Protein AF-A0A3M1LBT2-F1 (afdb_monomer)

Foldseek 3Di:
DDDDPVQADDDPVCRVVVVVVPDDDDDLVCQQVDEAEQEALEPVSVVVQVVSVVSNHNYDYDYPDPDSVVSYDPPD

Sequence (76 aa):
MQLDGKVPPGPLAEKWTRYRSTMPLVAPNNKRRLEVIVVGTGLAGASAAASLGELGYQVKCFTFHDSPRRAHSIAA

Solvent-accessible surface area (backbone atoms only — not comparable to full-atom values): 4846 Å² total; per-residue (Å²): 135,86,83,84,78,82,71,68,72,74,59,80,94,49,21,63,65,53,49,63,72,69,51,85,81,88,44,87,90,50,34,60,77,42,75,44,80,39,80,40,41,22,72,68,36,44,50,51,44,50,56,44,37,75,73,45,34,42,63,48,80,42,55,92,53,99,40,54,79,71,36,65,65,94,75,129

Nearest PDB structures (foldseek):
  5unn-assembly1_A  TM=6.620E-01  e=2.437E-01  Sinorhizobium meliloti 1021
  6pr0-assembly1_A  TM=7.110E-01  e=4.464E-01  Salmonella enterica subsp. enterica serovar Typhimurium
  3zgy-assembly1_D  TM=7.228E-01  e=6.682E-01  Streptomyces kanamyceticus
  5vg6-assembly2_B  TM=5.883E-01  e=1.992E-01  Xanthobacter autotrophicus Py2
  4zqb-assembly1_B  TM=5.995E-01  e=4.173E-01  Cereibacter sphaeroides 2.4.1

pLDDT: mean 87.31, std 11.9, range [44.16, 96.81]

Secondary structure (DSSP, 8-state):
------PPSS-HHHHHHHHHHHSPP--HHHHTT-EEEEE--SHHHHHHHHHHHHTT-EEEEE-SSSSGGG---S--

Radius of gyration: 17.1 Å; Cα contacts (8 Å, |Δi|>4): 72; chains: 1; bounding box: 42×32×35 Å

Mean predicted aligned error: 6.96 Å

Structure (mmCIF, N/CA/C/O backbone):
data_AF-A0A3M1LBT2-F1
#
_entry.id   AF-A0A3M1LBT2-F1
#
loop_
_atom_site.group_PDB
_atom_site.id
_atom_site.type_symbol
_atom_site.label_atom_id
_atom_site.label_alt_id
_atom_site.label_comp_id
_atom_site.label_asym_id
_atom_site.label_entity_id
_atom_site.label_seq_id
_atom_site.pdbx_PDB_ins_code
_atom_site.Cartn_x
_atom_site.Cartn_y
_atom_site.Cartn_z
_atom_site.occupancy
_atom_site.B_iso_or_equiv
_atom_site.auth_seq_id
_atom_site.auth_comp_id
_atom_site.auth_asym_id
_atom_site.auth_atom_id
_atom_site.pdbx_PDB_model_num
ATOM 1 N N . MET A 1 1 ? -22.980 11.479 -15.345 1.00 72.94 1 MET A N 1
ATOM 2 C CA . MET A 1 1 ? -22.324 10.577 -14.374 1.00 72.94 1 MET A CA 1
ATOM 3 C C . MET A 1 1 ? -22.142 11.355 -13.080 1.00 72.94 1 MET A C 1
ATOM 5 O O . MET A 1 1 ? -21.491 12.389 -13.124 1.00 72.94 1 MET A O 1
ATOM 9 N N . GLN A 1 2 ? -22.777 10.952 -11.975 1.00 79.44 2 GLN A N 1
ATOM 10 C CA . GLN A 1 2 ? -22.484 11.544 -10.663 1.00 79.44 2 GLN A CA 1
ATOM 11 C C . GLN A 1 2 ? -21.204 10.907 -10.122 1.00 79.44 2 GLN A C 1
ATOM 13 O O . GLN A 1 2 ? -21.077 9.684 -10.124 1.00 79.44 2 GLN A O 1
ATOM 18 N N . LEU A 1 3 ? -20.251 11.737 -9.708 1.00 86.50 3 LEU A N 1
ATOM 19 C CA . LEU A 1 3 ? -19.018 11.289 -9.074 1.00 86.50 3 LEU A CA 1
ATOM 20 C C . LEU A 1 3 ? -19.266 11.192 -7.567 1.00 86.50 3 LEU A C 1
ATOM 22 O O . LEU A 1 3 ? -19.461 12.210 -6.906 1.00 86.50 3 LEU A O 1
ATOM 26 N N . ASP A 1 4 ? -19.273 9.973 -7.033 1.00 89.38 4 ASP A N 1
ATOM 27 C CA . ASP A 1 4 ? -19.282 9.745 -5.588 1.00 89.38 4 ASP A CA 1
ATOM 28 C C . ASP A 1 4 ? -17.846 9.806 -5.052 1.00 89.38 4 ASP A C 1
ATOM 30 O O . ASP A 1 4 ? -17.030 8.914 -5.292 1.00 89.38 4 ASP A O 1
ATOM 34 N N . GLY A 1 5 ? -17.535 10.883 -4.330 1.00 89.38 5 GLY A N 1
ATOM 35 C CA . GLY A 1 5 ? -16.227 11.099 -3.714 1.00 89.38 5 GLY A CA 1
ATOM 36 C C . GLY A 1 5 ? -16.017 10.375 -2.380 1.00 89.38 5 GLY A C 1
ATOM 37 O O . GLY A 1 5 ? -14.931 10.491 -1.818 1.00 89.38 5 GLY A O 1
ATOM 38 N N . LYS A 1 6 ? -17.031 9.674 -1.840 1.00 89.06 6 LYS A N 1
ATOM 39 C CA . LYS A 1 6 ? -16.978 8.961 -0.546 1.00 89.06 6 LYS A CA 1
ATOM 40 C C . LYS A 1 6 ? -16.420 9.807 0.607 1.00 89.06 6 LYS A C 1
ATOM 42 O O . LYS A 1 6 ? -15.689 9.322 1.471 1.00 89.06 6 LYS A O 1
ATOM 47 N N . VAL A 1 7 ? -16.751 11.097 0.606 1.00 91.38 7 VAL A N 1
ATOM 48 C CA . VAL A 1 7 ? -16.259 12.056 1.598 1.00 91.38 7 VAL A CA 1
ATOM 49 C C . VAL A 1 7 ? -16.876 11.733 2.966 1.00 91.38 7 VAL A C 1
ATOM 51 O O . VAL A 1 7 ? -18.098 11.590 3.048 1.00 91.38 7 VAL A O 1
ATOM 54 N N . PRO A 1 8 ? -16.086 11.657 4.056 1.00 92.75 8 PRO A N 1
ATOM 55 C CA . PRO A 1 8 ? -16.634 11.344 5.370 1.00 92.75 8 PRO A CA 1
ATOM 56 C C . PRO A 1 8 ? -17.671 12.387 5.826 1.00 92.75 8 PRO A C 1
ATOM 58 O O . PRO A 1 8 ? -17.515 13.580 5.536 1.00 92.75 8 PRO A O 1
ATOM 61 N N . PRO A 1 9 ? -18.727 11.989 6.553 1.00 90.19 9 PRO A N 1
ATOM 62 C CA . PRO A 1 9 ? -19.756 12.911 7.028 1.00 90.19 9 PRO A CA 1
ATOM 63 C C . PRO A 1 9 ? -19.236 13.838 8.143 1.00 90.19 9 PRO A C 1
ATOM 65 O O . PRO A 1 9 ? -18.184 13.604 8.735 1.00 90.19 9 PRO A O 1
ATOM 68 N N . GLY A 1 10 ? -19.989 14.900 8.443 1.00 91.38 10 GLY A N 1
ATOM 69 C CA . GLY A 1 10 ? -19.714 15.815 9.561 1.00 91.38 10 GLY A CA 1
ATOM 70 C C . GLY A 1 10 ? -18.966 17.112 9.197 1.00 91.38 10 GLY A C 1
ATOM 71 O O . GLY A 1 10 ? -18.643 17.329 8.020 1.00 91.38 10 GLY A O 1
ATOM 72 N N . PRO A 1 11 ? -18.719 17.989 10.195 1.00 94.88 11 PRO A N 1
ATOM 73 C CA . PRO A 1 11 ? -18.092 19.302 10.014 1.00 94.88 11 PRO A CA 1
ATOM 74 C C . PRO A 1 11 ? -16.668 19.205 9.465 1.00 94.88 11 PRO A C 1
ATOM 76 O O . PRO A 1 11 ? -15.909 18.327 9.867 1.00 94.88 11 PRO A O 1
ATOM 79 N N . LEU A 1 12 ? -16.280 20.128 8.578 1.00 92.88 12 LEU A N 1
ATOM 80 C CA . LEU A 1 12 ? -14.987 20.088 7.880 1.00 92.88 12 LEU A CA 1
ATOM 81 C C . LEU A 1 12 ? -13.782 20.020 8.833 1.00 92.88 12 LEU A C 1
ATOM 83 O O . LEU A 1 12 ? -12.866 19.243 8.578 1.00 92.88 12 LEU A O 1
ATOM 87 N N . ALA A 1 13 ? -13.818 20.776 9.935 1.00 95.81 13 ALA A N 1
ATOM 88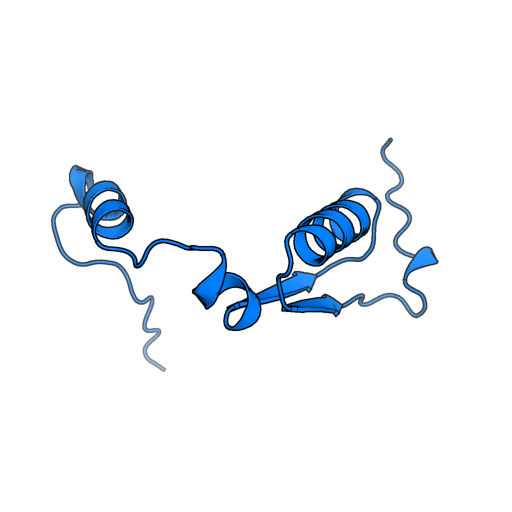 C CA . ALA A 1 13 ? -12.730 20.850 10.912 1.00 95.81 13 ALA A CA 1
ATOM 89 C C . ALA A 1 13 ? -12.423 19.500 11.591 1.00 95.81 13 ALA A C 1
ATOM 91 O O . ALA A 1 13 ? -11.271 19.204 11.891 1.00 95.81 13 ALA A O 1
ATOM 92 N N . GLU A 1 14 ? -13.439 18.659 11.798 1.00 95.44 14 GLU A N 1
ATOM 93 C CA . GLU A 1 14 ? -13.310 17.387 12.526 1.00 95.44 14 GLU A CA 1
ATOM 94 C C . GLU A 1 14 ? -13.367 16.160 11.611 1.00 95.44 14 GLU A C 1
ATOM 96 O O . GLU A 1 14 ? -13.017 15.055 12.025 1.00 95.44 14 GLU A O 1
A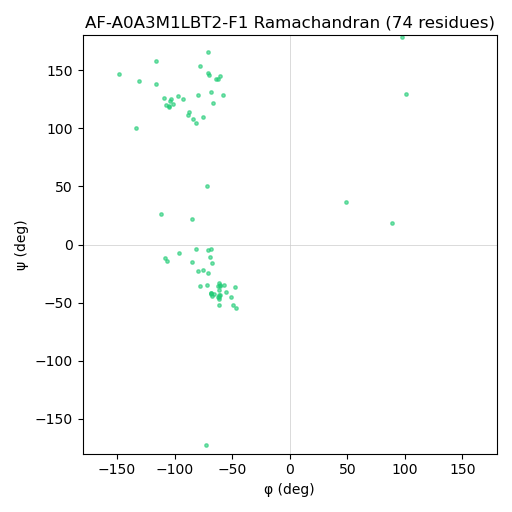TOM 101 N N . LYS A 1 15 ? -13.805 16.347 10.362 1.00 94.06 15 LYS A N 1
ATOM 102 C CA . LYS A 1 15 ? -14.161 15.299 9.398 1.00 94.06 15 LYS A CA 1
ATOM 103 C C . LYS A 1 15 ? -13.122 14.183 9.307 1.00 94.06 15 LYS A C 1
ATOM 105 O O . LYS A 1 15 ? -13.442 13.011 9.496 1.00 94.06 15 LYS A O 1
ATOM 110 N N . TRP A 1 16 ? -11.869 14.548 9.043 1.00 92.88 16 TRP A N 1
ATOM 111 C CA . TRP A 1 16 ? -10.783 13.586 8.847 1.00 92.88 16 TRP A CA 1
ATOM 112 C C . TRP A 1 16 ? -10.264 13.011 10.159 1.00 92.88 16 TRP A C 1
ATOM 114 O O . TRP A 1 16 ? -9.955 11.822 10.223 1.00 92.88 16 TRP A O 1
ATOM 124 N N . THR A 1 17 ? -10.232 13.820 11.219 1.00 94.31 17 THR A N 1
ATOM 125 C CA . THR A 1 17 ? -9.845 13.373 12.561 1.00 94.31 17 THR A CA 1
ATOM 126 C C . THR A 1 17 ? -10.795 12.291 13.064 1.00 94.31 17 THR A C 1
ATOM 128 O O . THR A 1 17 ? -10.344 11.237 13.511 1.00 94.31 17 THR A O 1
ATOM 131 N N . ARG A 1 18 ? -12.106 12.515 12.918 1.00 93.12 18 ARG A N 1
ATOM 132 C CA . ARG A 1 18 ? -13.150 11.559 13.296 1.00 93.12 18 ARG A CA 1
ATOM 133 C C . ARG A 1 18 ? -13.154 10.327 12.400 1.00 93.12 18 ARG A C 1
ATOM 135 O O . ARG A 1 18 ? -13.295 9.222 12.901 1.00 93.12 18 ARG A O 1
ATOM 142 N N . TYR A 1 19 ? -12.976 10.491 11.090 1.00 94.06 19 TYR A N 1
ATOM 143 C CA . TYR A 1 19 ? -12.896 9.341 10.189 1.00 94.06 19 TYR A CA 1
ATOM 144 C C . TYR A 1 19 ? -11.702 8.440 10.528 1.00 94.06 19 TYR A C 1
ATOM 146 O O . TYR A 1 19 ? -11.849 7.226 10.618 1.00 94.06 19 TYR A O 1
ATOM 154 N N . ARG A 1 20 ? -10.528 9.027 10.796 1.00 91.06 20 ARG A N 1
ATOM 155 C CA . ARG A 1 20 ? -9.331 8.273 11.184 1.00 91.06 20 ARG A CA 1
ATOM 156 C C . ARG A 1 20 ? -9.518 7.512 12.499 1.00 91.06 20 ARG A C 1
ATOM 158 O O . ARG A 1 20 ? -8.979 6.419 12.624 1.00 91.06 20 ARG A O 1
ATOM 165 N N . SER A 1 21 ? -10.252 8.063 13.470 1.00 92.00 21 SER A N 1
ATOM 166 C CA . SER A 1 21 ? -10.468 7.401 14.766 1.00 92.00 21 SER A CA 1
ATOM 167 C C . SER A 1 21 ? -11.463 6.240 14.712 1.00 92.00 21 SER A C 1
ATOM 169 O O . SER A 1 21 ? -11.417 5.375 15.582 1.00 92.00 21 SER A O 1
ATOM 171 N N . THR A 1 22 ? -12.342 6.196 13.707 1.00 91.88 22 THR A N 1
ATOM 172 C CA . THR A 1 22 ? -13.325 5.114 13.534 1.00 91.88 22 THR A CA 1
ATOM 173 C C . THR A 1 22 ? -12.876 4.023 12.562 1.00 91.88 22 THR A C 1
ATOM 175 O O . THR A 1 22 ? -13.553 3.002 12.441 1.00 91.88 22 THR A O 1
ATOM 178 N N . MET A 1 23 ? -11.750 4.208 11.866 1.00 90.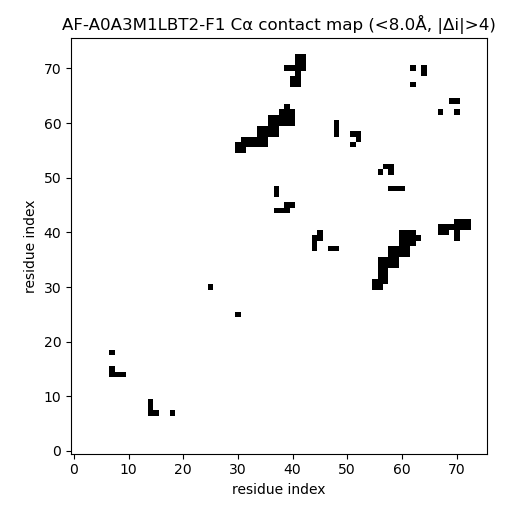25 23 MET A N 1
ATOM 179 C CA . MET A 1 23 ? -11.214 3.199 10.956 1.00 90.25 23 MET A CA 1
ATOM 180 C C . MET A 1 23 ? -10.802 1.916 11.696 1.00 90.25 23 MET A C 1
ATOM 182 O O . MET A 1 23 ? -10.201 1.987 12.770 1.00 90.25 23 MET A O 1
ATOM 186 N N . PRO A 1 24 ? -11.026 0.733 11.094 1.00 89.50 24 PRO A N 1
ATOM 187 C CA . PRO A 1 24 ? -10.466 -0.511 11.601 1.00 89.50 24 PRO A CA 1
ATOM 188 C C . PRO A 1 24 ? -8.937 -0.446 11.666 1.00 89.50 24 PRO A C 1
ATOM 190 O O . PRO A 1 24 ? -8.273 -0.133 10.677 1.00 89.50 24 PRO A O 1
ATOM 193 N N . LEU A 1 25 ? -8.373 -0.784 12.826 1.00 89.56 25 LEU A N 1
ATOM 194 C CA . LEU A 1 25 ? -6.926 -0.847 12.999 1.00 89.56 25 LEU A CA 1
ATOM 195 C C . LEU A 1 25 ? -6.327 -2.027 12.230 1.00 89.56 25 LEU A C 1
ATOM 197 O O . LEU A 1 25 ? -6.907 -3.115 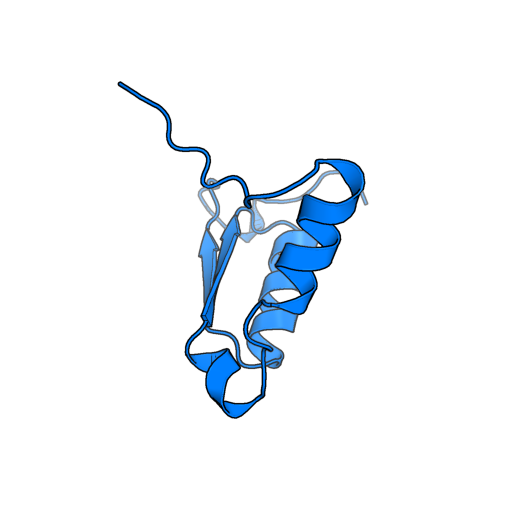12.133 1.00 89.56 25 LEU A O 1
ATOM 201 N N . VAL A 1 26 ? -5.116 -1.819 11.723 1.00 90.69 26 VAL A N 1
ATOM 202 C CA . VAL A 1 26 ? -4.336 -2.872 11.081 1.00 90.69 26 VAL A CA 1
ATOM 203 C C . VAL A 1 26 ? -3.518 -3.606 12.142 1.00 90.69 26 VAL A C 1
ATOM 205 O O . VAL A 1 26 ? -2.610 -3.045 12.748 1.00 90.69 26 VAL A O 1
ATOM 208 N N . ALA A 1 27 ? -3.838 -4.877 12.355 1.00 89.50 27 ALA A N 1
ATOM 209 C CA . ALA A 1 27 ? -3.189 -5.776 13.302 1.00 89.50 27 ALA A CA 1
ATOM 210 C C . ALA A 1 27 ? -2.520 -6.940 12.548 1.00 89.50 27 ALA A C 1
ATOM 212 O O . ALA A 1 27 ? -2.937 -7.264 11.434 1.00 89.50 27 ALA A O 1
ATOM 213 N N . PRO A 1 28 ? -1.522 -7.634 13.126 1.00 87.06 28 PRO A N 1
ATOM 214 C CA . PRO A 1 28 ? -0.843 -8.752 12.459 1.00 87.06 28 PRO A CA 1
ATOM 215 C C . PRO A 1 28 ? -1.795 -9.781 11.820 1.00 87.06 28 PRO A C 1
ATOM 217 O O . PRO A 1 28 ? -1.544 -10.244 10.710 1.00 87.06 28 PRO A O 1
ATOM 220 N N . ASN A 1 29 ? -2.940 -10.048 12.460 1.00 86.31 29 ASN A N 1
ATOM 221 C CA . ASN A 1 29 ? -3.940 -11.009 11.986 1.00 86.31 29 ASN A CA 1
ATOM 222 C C . ASN A 1 29 ? -4.722 -10.561 10.738 1.00 86.31 29 ASN A C 1
ATOM 224 O O . ASN A 1 29 ? -5.239 -11.413 10.019 1.00 86.31 29 ASN A O 1
ATOM 228 N N . ASN A 1 30 ? -4.849 -9.255 10.469 1.00 88.69 30 ASN A N 1
ATOM 229 C CA . ASN A 1 30 ? -5.600 -8.748 9.312 1.00 88.69 30 ASN A CA 1
ATOM 230 C C . ASN A 1 30 ? -4.710 -8.155 8.206 1.00 88.69 30 ASN A C 1
ATOM 232 O O . ASN A 1 30 ? -5.202 -7.989 7.093 1.00 88.69 30 ASN A O 1
ATOM 236 N N . LYS A 1 31 ? -3.410 -7.928 8.457 1.00 89.19 31 LYS A N 1
ATOM 237 C CA . LYS A 1 31 ? -2.448 -7.396 7.467 1.00 89.19 31 LYS A CA 1
ATOM 238 C C . LYS A 1 31 ? -2.455 -8.156 6.142 1.00 89.19 31 LYS A C 1
ATOM 240 O O . LYS A 1 31 ? -2.530 -7.539 5.089 1.00 89.19 31 LYS A O 1
ATOM 245 N N . ARG A 1 32 ? -2.470 -9.492 6.189 1.00 88.12 32 ARG A N 1
ATOM 246 C CA . ARG A 1 32 ? -2.478 -10.353 4.989 1.00 88.12 32 ARG A CA 1
ATOM 247 C C . ARG A 1 32 ? -3.767 -10.276 4.168 1.00 88.12 32 ARG A C 1
ATOM 249 O O . ARG A 1 32 ? -3.779 -10.745 3.037 1.00 88.12 32 ARG A O 1
ATOM 256 N N . ARG A 1 33 ? -4.854 -9.740 4.736 1.00 91.25 33 ARG A N 1
ATOM 257 C CA . ARG A 1 33 ? -6.124 -9.514 4.024 1.00 91.25 33 ARG A CA 1
ATOM 258 C C . ARG A 1 33 ? -6.128 -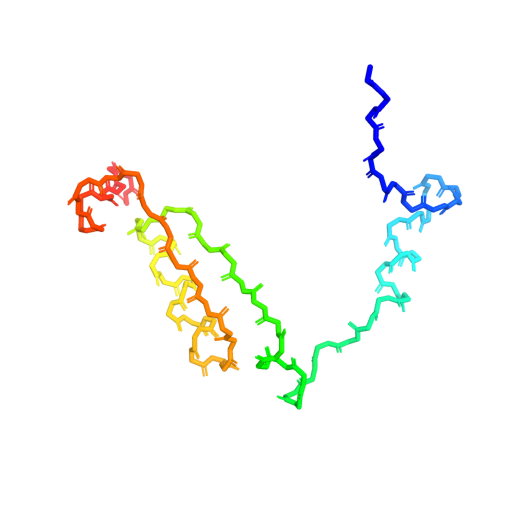8.193 3.261 1.00 91.25 33 ARG A C 1
ATOM 260 O O . ARG A 1 33 ? -7.029 -7.971 2.460 1.00 91.25 33 ARG A O 1
ATOM 267 N N . LEU A 1 34 ? -5.179 -7.308 3.560 1.00 93.19 34 LEU A N 1
ATOM 268 C CA . LEU A 1 34 ? -5.046 -6.018 2.910 1.00 93.19 34 LEU A CA 1
ATOM 269 C C . LEU A 1 34 ? -4.091 -6.157 1.733 1.00 93.19 34 LEU A C 1
ATOM 271 O O . LEU A 1 34 ? -2.953 -6.608 1.878 1.00 93.19 34 LEU A O 1
ATOM 275 N N . GLU A 1 35 ? -4.585 -5.746 0.575 1.00 95.62 35 GLU A N 1
ATOM 276 C CA . GLU A 1 35 ? -3.804 -5.664 -0.644 1.00 95.62 35 GLU A CA 1
ATOM 277 C C . GLU A 1 35 ? -3.307 -4.232 -0.838 1.00 95.62 35 GLU A C 1
ATOM 279 O O . GLU A 1 35 ? -4.080 -3.275 -0.782 1.00 95.62 35 GLU A O 1
ATOM 284 N N . VAL A 1 36 ? -2.002 -4.091 -1.052 1.00 95.75 36 VAL A N 1
ATOM 285 C CA . VAL A 1 36 ? -1.339 -2.819 -1.316 1.00 95.75 36 VAL A CA 1
ATOM 286 C C . VAL A 1 36 ? -0.905 -2.792 -2.769 1.00 95.75 36 VAL A C 1
ATOM 288 O O . VAL A 1 36 ? -0.181 -3.669 -3.235 1.00 95.75 36 VAL A O 1
AT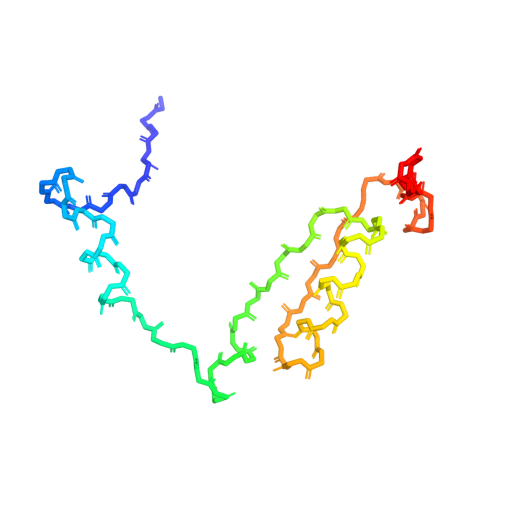OM 291 N N . ILE A 1 37 ? -1.319 -1.749 -3.477 1.00 96.81 37 ILE A N 1
ATOM 292 C CA . ILE A 1 37 ? -0.908 -1.499 -4.852 1.00 96.81 37 ILE A CA 1
ATOM 293 C C . ILE A 1 37 ? 0.176 -0.426 -4.838 1.00 96.81 37 ILE A C 1
ATOM 295 O O . ILE A 1 37 ? -0.058 0.694 -4.388 1.00 96.81 37 ILE A O 1
ATOM 299 N N . VAL A 1 38 ? 1.352 -0.767 -5.355 1.00 95.25 38 VAL A N 1
ATOM 300 C CA . VAL A 1 38 ? 2.453 0.172 -5.576 1.00 95.25 38 VAL A CA 1
ATOM 301 C C . VAL A 1 38 ? 2.566 0.423 -7.073 1.00 95.25 38 VAL A C 1
ATOM 303 O O . VAL A 1 38 ? 2.783 -0.507 -7.850 1.00 95.25 38 VAL A O 1
ATOM 306 N N . VAL A 1 39 ? 2.404 1.679 -7.487 1.00 93.31 39 VAL A N 1
ATOM 307 C CA . VAL A 1 39 ? 2.534 2.100 -8.888 1.00 93.31 39 VAL A CA 1
ATOM 308 C C . VAL A 1 39 ? 3.857 2.840 -9.057 1.00 93.31 39 VAL A C 1
ATOM 310 O O . VAL A 1 39 ? 4.073 3.885 -8.450 1.00 93.31 39 VAL A O 1
ATOM 313 N N . GLY A 1 40 ? 4.732 2.290 -9.894 1.00 90.00 40 GLY A N 1
ATOM 314 C CA . GLY A 1 40 ? 6.105 2.736 -10.097 1.00 90.00 40 GLY A CA 1
ATOM 315 C C . GLY A 1 40 ? 7.108 1.850 -9.354 1.00 90.00 40 GLY A C 1
ATOM 316 O O . GLY A 1 40 ? 6.980 1.601 -8.160 1.00 90.00 40 GLY A O 1
ATOM 317 N N . THR A 1 41 ? 8.138 1.389 -10.065 1.00 91.31 41 THR A N 1
ATOM 318 C CA . THR A 1 41 ? 9.190 0.497 -9.534 1.00 91.31 41 THR A CA 1
ATOM 319 C C . THR A 1 41 ? 10.554 1.177 -9.444 1.00 91.31 41 THR A C 1
ATOM 321 O O . THR A 1 41 ? 11.583 0.511 -9.523 1.00 91.31 41 THR A O 1
ATOM 324 N N . GLY A 1 42 ? 10.577 2.506 -9.314 1.00 86.56 42 GLY A N 1
ATOM 325 C CA . GLY A 1 42 ? 11.817 3.233 -9.041 1.00 86.56 42 GLY A CA 1
ATOM 326 C C . GLY A 1 42 ? 12.307 3.030 -7.612 1.00 86.56 42 GLY A C 1
ATOM 327 O O . GLY A 1 42 ? 11.732 2.239 -6.867 1.00 86.56 42 GLY A O 1
ATOM 328 N N . LEU A 1 43 ? 13.346 3.769 -7.211 1.00 86.81 43 LEU A N 1
ATOM 329 C CA . LEU A 1 43 ? 13.999 3.601 -5.905 1.00 86.81 43 LEU A CA 1
ATOM 330 C C . LEU A 1 43 ? 12.990 3.560 -4.746 1.00 86.81 43 LEU A C 1
ATOM 332 O O . LEU A 1 43 ? 12.980 2.598 -3.982 1.00 86.81 43 LEU A O 1
ATOM 336 N N . ALA A 1 44 ? 12.105 4.558 -4.664 1.00 89.69 44 ALA A N 1
ATOM 337 C CA . ALA A 1 44 ? 11.094 4.658 -3.612 1.00 89.69 44 ALA A CA 1
ATOM 338 C C . ALA A 1 44 ? 10.004 3.577 -3.713 1.00 89.69 44 ALA A C 1
ATOM 340 O O . ALA A 1 44 ? 9.614 2.996 -2.706 1.00 89.69 44 ALA A O 1
ATOM 341 N N . GLY A 1 45 ? 9.522 3.280 -4.923 1.00 91.75 45 GLY A N 1
ATOM 342 C CA . GLY A 1 45 ? 8.462 2.290 -5.125 1.00 91.75 45 GLY A CA 1
ATOM 343 C C . GLY A 1 45 ? 8.924 0.873 -4.792 1.00 91.75 45 GLY A C 1
ATOM 344 O O . GLY A 1 45 ? 8.242 0.150 -4.071 1.00 91.75 45 GLY A O 1
ATOM 345 N N . ALA A 1 46 ? 10.124 0.499 -5.244 1.00 91.50 46 ALA A N 1
ATOM 346 C CA . ALA A 1 46 ? 10.708 -0.806 -4.956 1.00 91.50 46 ALA A CA 1
ATOM 347 C C . ALA A 1 46 ? 11.011 -0.985 -3.460 1.00 91.50 46 ALA A C 1
ATOM 349 O O . ALA A 1 46 ? 10.701 -2.035 -2.900 1.00 91.50 46 ALA A O 1
ATOM 350 N N . SER A 1 47 ? 11.564 0.038 -2.797 1.00 93.81 47 SER A N 1
ATOM 351 C CA . SER A 1 47 ? 11.846 -0.031 -1.356 1.00 93.81 47 SER A CA 1
ATOM 352 C C . SER A 1 47 ? 10.567 -0.053 -0.514 1.00 93.81 47 SER A C 1
ATOM 354 O O . SER A 1 47 ? 10.452 -0.896 0.373 1.00 93.81 47 SER A O 1
ATOM 356 N N . ALA A 1 48 ? 9.556 0.760 -0.840 1.00 95.00 48 ALA A N 1
ATOM 357 C CA . ALA A 1 48 ? 8.252 0.698 -0.176 1.00 95.00 48 ALA A CA 1
ATOM 358 C C . ALA A 1 48 ? 7.583 -0.675 -0.348 1.00 95.00 48 ALA A C 1
ATOM 360 O O . ALA A 1 48 ? 7.065 -1.240 0.615 1.00 95.00 48 ALA A O 1
ATOM 361 N N . ALA A 1 49 ? 7.622 -1.234 -1.560 1.00 95.44 49 ALA A N 1
ATOM 362 C CA . ALA A 1 49 ? 7.072 -2.553 -1.833 1.00 95.44 49 ALA A CA 1
ATOM 363 C C . ALA A 1 49 ? 7.769 -3.661 -1.038 1.00 95.44 49 ALA A C 1
ATOM 365 O O . ALA A 1 49 ? 7.090 -4.507 -0.456 1.00 95.44 49 ALA A O 1
ATOM 366 N N . ALA A 1 50 ? 9.104 -3.636 -0.984 1.00 95.88 50 ALA A N 1
ATOM 367 C CA . ALA A 1 50 ? 9.890 -4.595 -0.219 1.00 95.88 50 ALA A CA 1
ATOM 368 C C . ALA A 1 50 ? 9.559 -4.512 1.278 1.00 95.88 50 ALA A C 1
ATOM 370 O O . ALA A 1 50 ? 9.162 -5.514 1.868 1.00 95.88 50 ALA A O 1
ATOM 371 N N . SER A 1 51 ? 9.607 -3.313 1.870 1.00 96.62 51 SER A N 1
ATOM 372 C CA . SER A 1 51 ? 9.312 -3.126 3.296 1.00 96.62 51 SER A CA 1
ATOM 373 C C . SER A 1 51 ? 7.883 -3.537 3.662 1.00 96.62 51 SER A C 1
ATOM 375 O O . SER A 1 51 ? 7.653 -4.145 4.705 1.00 96.62 51 SER A O 1
ATOM 377 N N . LEU A 1 52 ? 6.895 -3.244 2.812 1.00 95.31 52 LEU A N 1
ATOM 378 C CA . LEU A 1 52 ? 5.512 -3.665 3.059 1.00 95.31 52 LEU A CA 1
ATOM 379 C C . LEU A 1 52 ? 5.332 -5.181 2.874 1.00 95.31 52 LEU A C 1
ATOM 381 O O . LEU A 1 52 ? 4.592 -5.805 3.637 1.00 95.31 52 LEU A O 1
ATOM 385 N N . GLY A 1 53 ? 6.040 -5.793 1.925 1.00 94.62 53 GLY A N 1
ATOM 386 C CA . GLY A 1 53 ? 6.077 -7.246 1.770 1.00 94.62 53 GLY A CA 1
ATOM 387 C C . GLY A 1 53 ? 6.661 -7.944 3.002 1.00 94.62 53 GLY A C 1
ATOM 388 O O . GLY A 1 53 ? 6.054 -8.880 3.519 1.00 94.62 53 GLY A O 1
ATOM 389 N N . GLU A 1 54 ? 7.776 -7.438 3.536 1.00 94.88 54 GLU A N 1
ATOM 390 C CA . GLU A 1 54 ? 8.406 -7.940 4.769 1.00 94.88 54 GLU A CA 1
ATOM 391 C C . GLU A 1 54 ? 7.480 -7.832 5.987 1.00 94.88 54 GLU A C 1
ATOM 393 O O . GLU A 1 54 ? 7.428 -8.733 6.824 1.00 94.88 54 GLU A O 1
ATOM 398 N N . LEU A 1 55 ? 6.673 -6.769 6.059 1.00 93.19 55 LEU A N 1
ATOM 399 C CA . LEU A 1 55 ? 5.649 -6.601 7.096 1.00 93.19 55 LEU A CA 1
ATOM 400 C C . LEU A 1 55 ? 4.444 -7.551 6.942 1.00 93.19 55 LEU A C 1
ATOM 402 O O . LEU A 1 55 ? 3.570 -7.568 7.818 1.00 93.19 55 LEU A O 1
ATOM 406 N N . GLY A 1 56 ? 4.390 -8.337 5.862 1.00 92.56 56 GLY A N 1
ATOM 407 C CA . GLY A 1 56 ? 3.383 -9.365 5.612 1.00 92.56 56 GLY A CA 1
ATOM 408 C C . GLY A 1 56 ? 2.131 -8.881 4.878 1.00 92.56 56 GLY A C 1
ATOM 409 O O . GLY A 1 56 ? 1.099 -9.553 4.956 1.00 92.56 56 GLY A O 1
ATOM 410 N N . TYR A 1 57 ? 2.187 -7.733 4.197 1.00 95.69 57 TYR A N 1
ATOM 411 C CA . TYR A 1 57 ? 1.109 -7.287 3.309 1.00 95.69 57 TYR A CA 1
ATOM 412 C C . TYR A 1 57 ? 1.145 -8.031 1.968 1.00 95.69 57 TYR A C 1
ATOM 414 O O . TYR A 1 57 ? 2.205 -8.460 1.510 1.00 95.69 57 TYR A O 1
ATOM 422 N N . GLN A 1 58 ? -0.007 -8.144 1.301 1.00 95.00 58 GLN A N 1
ATOM 423 C CA . GLN A 1 58 ? -0.042 -8.575 -0.097 1.00 95.00 58 GLN A CA 1
ATOM 424 C C . GLN A 1 58 ? 0.263 -7.375 -0.990 1.00 95.00 58 GLN A C 1
ATOM 426 O O . GLN A 1 58 ? -0.581 -6.499 -1.150 1.00 95.00 58 GLN A O 1
ATOM 431 N N . VAL A 1 59 ? 1.474 -7.305 -1.541 1.00 96.69 59 VAL A N 1
ATOM 432 C CA . VAL A 1 59 ? 1.908 -6.161 -2.352 1.00 96.69 59 VAL A CA 1
ATOM 433 C C . VAL A 1 59 ? 1.888 -6.516 -3.836 1.00 96.69 59 VAL A C 1
ATOM 435 O O . VAL A 1 59 ? 2.575 -7.438 -4.271 1.00 96.69 59 VAL A O 1
ATOM 438 N N . LYS A 1 60 ? 1.146 -5.744 -4.632 1.00 95.88 60 LYS A N 1
ATOM 439 C CA . LYS A 1 60 ? 1.181 -5.781 -6.097 1.00 95.88 60 LYS A CA 1
ATOM 440 C C . LYS A 1 60 ? 1.934 -4.563 -6.617 1.00 95.88 60 LYS A C 1
ATOM 442 O O . LYS A 1 60 ? 1.517 -3.430 -6.390 1.00 95.88 60 LYS A O 1
ATOM 447 N N . CYS A 1 61 ? 3.032 -4.800 -7.328 1.00 93.38 61 CYS A N 1
ATOM 448 C CA . CYS A 1 61 ? 3.844 -3.741 -7.919 1.00 93.38 61 CYS A CA 1
ATOM 449 C C . CYS A 1 61 ? 3.578 -3.643 -9.413 1.00 93.38 61 CYS A C 1
ATOM 451 O O . CYS A 1 61 ? 3.743 -4.622 -10.138 1.00 93.38 61 CYS A O 1
ATOM 453 N N . PHE A 1 62 ? 3.223 -2.451 -9.873 1.00 92.38 62 PHE A N 1
ATOM 454 C CA . PHE A 1 62 ? 2.981 -2.170 -11.278 1.00 92.38 62 PHE A CA 1
ATOM 455 C C . PHE A 1 62 ? 3.998 -1.161 -11.775 1.00 92.38 62 PHE A C 1
ATOM 457 O O . PHE A 1 62 ? 4.295 -0.172 -11.110 1.00 92.38 62 PHE A O 1
ATOM 464 N N . THR A 1 63 ? 4.516 -1.393 -12.970 1.00 89.62 63 THR A N 1
ATOM 465 C CA . THR A 1 63 ? 5.374 -0.445 -13.669 1.00 89.62 63 THR A CA 1
ATOM 466 C C . THR A 1 63 ? 4.864 -0.296 -15.088 1.00 89.62 63 THR A C 1
ATOM 468 O O . THR A 1 63 ? 4.404 -1.265 -15.687 1.00 89.62 63 THR A O 1
ATOM 471 N N . PHE A 1 64 ? 4.901 0.927 -15.603 1.00 86.62 64 PHE A N 1
ATOM 472 C CA . PHE A 1 64 ? 4.578 1.188 -17.003 1.00 86.62 64 PHE A CA 1
ATOM 473 C C . PHE A 1 64 ? 5.757 0.846 -17.924 1.00 86.62 64 PHE A C 1
ATOM 475 O O . PHE A 1 64 ? 5.572 0.593 -19.109 1.00 86.62 64 PHE A O 1
ATOM 482 N N . HIS A 1 65 ? 6.973 0.830 -17.378 1.00 83.38 65 HIS A N 1
ATOM 483 C CA . HIS A 1 65 ? 8.164 0.524 -18.147 1.00 83.38 65 HIS A CA 1
ATOM 484 C C . HIS A 1 65 ? 8.202 -0.952 -18.526 1.00 83.38 65 HIS A C 1
ATOM 486 O O . HIS A 1 65 ? 7.848 -1.837 -17.751 1.00 83.38 65 HIS A O 1
ATOM 492 N N . ASP A 1 66 ? 8.773 -1.218 -19.687 1.00 79.62 66 ASP A N 1
ATOM 493 C CA . ASP A 1 66 ? 8.973 -2.552 -20.234 1.00 79.62 66 ASP A CA 1
ATOM 494 C C . ASP A 1 66 ? 10.013 -3.371 -19.440 1.00 79.62 66 ASP A C 1
ATOM 496 O O . ASP A 1 66 ? 10.204 -4.558 -19.687 1.00 79.62 66 ASP A O 1
ATOM 500 N N . SER A 1 67 ? 10.659 -2.778 -18.428 1.00 80.19 67 SER A N 1
ATOM 501 C CA . SER A 1 67 ? 11.219 -3.537 -17.306 1.00 80.19 67 SER A CA 1
ATOM 502 C C . SER A 1 67 ? 11.188 -2.738 -15.993 1.00 80.19 67 SER A C 1
ATOM 504 O O . SER A 1 67 ? 11.413 -1.526 -16.014 1.00 80.19 67 SER A O 1
ATOM 506 N N . PRO A 1 68 ? 11.005 -3.388 -14.822 1.00 74.31 68 PRO A N 1
ATOM 507 C CA . PRO A 1 68 ? 11.025 -2.704 -13.526 1.00 74.31 68 PRO A CA 1
ATOM 508 C C . PRO A 1 68 ? 12.322 -1.948 -13.249 1.00 74.31 68 PRO A C 1
ATOM 510 O O . PRO A 1 68 ? 12.290 -0.865 -12.671 1.00 74.31 68 PRO A O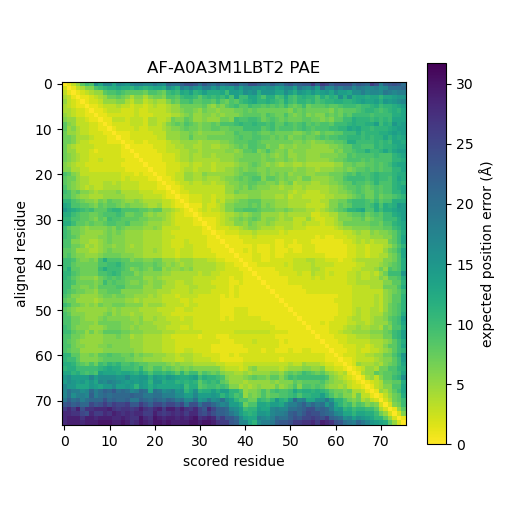 1
ATOM 513 N N . ARG A 1 69 ? 13.449 -2.498 -13.722 1.00 69.38 69 ARG A N 1
ATOM 514 C CA . ARG A 1 69 ? 14.773 -1.878 -13.615 1.00 69.38 69 ARG A CA 1
ATOM 515 C C . ARG A 1 69 ? 14.817 -0.535 -14.337 1.00 69.38 69 ARG A C 1
ATOM 517 O O . ARG A 1 69 ? 15.450 0.370 -13.833 1.00 69.38 69 ARG A O 1
ATOM 524 N N . ARG A 1 70 ? 14.099 -0.376 -15.458 1.00 69.06 70 ARG A N 1
ATOM 525 C CA . ARG A 1 70 ? 14.092 0.859 -16.258 1.00 69.06 70 ARG A CA 1
ATOM 526 C C . ARG A 1 70 ? 13.411 2.055 -15.612 1.00 69.06 70 ARG A C 1
ATOM 528 O O . ARG A 1 70 ? 13.610 3.164 -16.100 1.00 69.06 70 ARG A O 1
ATOM 535 N N . ALA A 1 71 ? 12.699 1.858 -14.507 1.00 64.19 71 ALA A N 1
ATOM 536 C CA . ALA A 1 71 ? 12.224 2.938 -13.653 1.00 64.19 71 ALA A CA 1
ATOM 537 C C . ALA A 1 71 ? 13.392 3.580 -12.871 1.00 64.19 71 ALA A C 1
ATOM 539 O O . ALA A 1 71 ? 13.355 3.701 -11.651 1.00 64.19 71 ALA A O 1
ATOM 540 N N . HIS A 1 72 ? 14.478 3.952 -13.544 1.00 58.09 72 HIS A N 1
ATOM 541 C CA . HIS A 1 72 ? 15.581 4.656 -12.909 1.00 58.09 72 HIS A CA 1
ATOM 542 C C . HIS A 1 72 ? 15.130 6.106 -12.685 1.00 58.09 72 HIS A C 1
ATOM 544 O O . HIS A 1 72 ? 14.955 6.863 -13.638 1.00 58.09 72 HIS A O 1
ATOM 550 N N . SER A 1 73 ? 14.901 6.490 -11.429 1.00 52.44 73 SER A N 1
ATOM 551 C CA . SER A 1 73 ? 14.767 7.903 -11.070 1.00 52.44 73 SER A CA 1
ATOM 552 C C . SER A 1 73 ? 16.124 8.577 -11.283 1.00 52.44 73 SER A C 1
ATOM 554 O O . SER A 1 73 ? 17.108 8.152 -10.686 1.00 52.44 73 SER A O 1
ATOM 556 N N . ILE A 1 74 ? 16.180 9.608 -12.130 1.00 49.50 74 ILE A N 1
ATOM 557 C CA . ILE A 1 74 ? 17.383 10.409 -12.452 1.00 49.50 74 ILE A CA 1
ATOM 558 C C . ILE A 1 74 ? 17.627 11.543 -11.430 1.00 49.50 74 ILE A C 1
ATOM 560 O O . ILE A 1 74 ? 18.316 12.520 -11.690 1.00 49.50 74 ILE A O 1
ATOM 56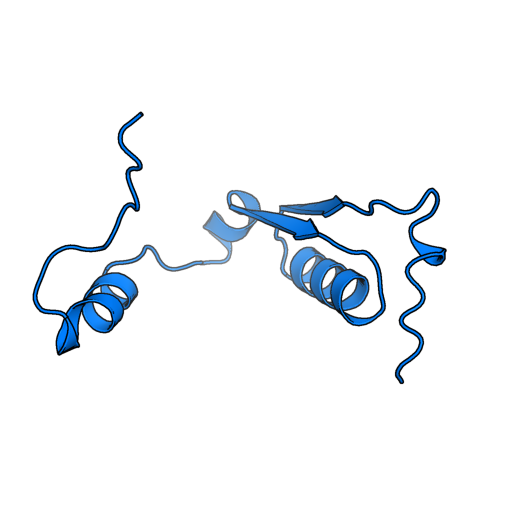4 N N . ALA A 1 75 ? 17.078 11.407 -10.228 1.00 46.50 75 ALA A N 1
ATOM 565 C CA . ALA A 1 75 ? 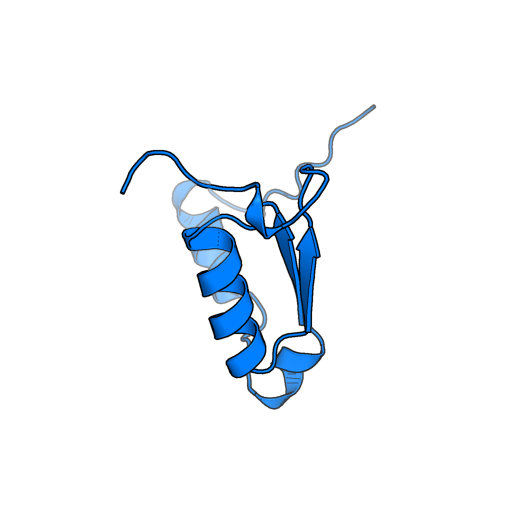17.373 12.284 -9.105 1.00 46.50 75 ALA A CA 1
ATOM 566 C C . ALA A 1 75 ? 17.623 11.408 -7.873 1.00 46.50 75 ALA A C 1
ATOM 568 O O . ALA A 1 75 ? 16.678 10.882 -7.277 1.00 46.50 75 ALA A O 1
ATOM 569 N N . ALA A 1 76 ? 18.902 11.208 -7.572 1.00 44.16 76 ALA A N 1
ATOM 570 C CA . ALA A 1 76 ? 19.437 10.767 -6.292 1.00 44.16 76 ALA A CA 1
ATOM 571 C C . ALA A 1 76 ? 20.487 11.800 -5.875 1.00 44.16 76 ALA A C 1
ATOM 573 O O . ALA A 1 76 ? 21.205 12.275 -6.787 1.00 44.16 76 ALA A O 1
#